Protein AF-A0A813S2M1-F1 (afdb_monomer_lite)

Structure (mmCIF, N/CA/C/O backbone):
data_AF-A0A813S2M1-F1
#
_entry.id   AF-A0A813S2M1-F1
#
loop_
_atom_site.group_PDB
_atom_site.id
_atom_site.type_symbol
_atom_site.label_atom_id
_atom_site.label_alt_id
_atom_site.label_comp_id
_atom_site.label_asym_id
_atom_site.label_entity_id
_atom_site.label_seq_id
_atom_site.pdbx_PDB_ins_code
_atom_site.Cartn_x
_atom_site.Cartn_y
_atom_site.Cartn_z
_atom_site.occupancy
_atom_site.B_iso_or_equiv
_atom_site.auth_seq_id
_atom_site.auth_comp_id
_atom_site.auth_asym_id
_atom_site.auth_atom_id
_atom_site.pdbx_PDB_model_num
ATOM 1 N N . TYR A 1 1 ? 6.543 21.275 7.898 1.00 34.12 1 TYR A N 1
ATOM 2 C CA . TYR A 1 1 ? 5.176 21.428 7.365 1.00 34.12 1 TYR A CA 1
ATOM 3 C C . TYR A 1 1 ? 4.270 20.412 8.044 1.00 34.12 1 TYR A C 1
ATOM 5 O O . TYR A 1 1 ? 4.353 19.238 7.708 1.00 34.12 1 TYR A O 1
ATOM 13 N N . ASN A 1 2 ? 3.480 20.845 9.034 1.00 32.41 2 ASN A N 1
ATOM 14 C CA . ASN A 1 2 ? 2.453 20.013 9.670 1.00 32.41 2 ASN A CA 1
ATOM 15 C C . ASN A 1 2 ? 1.404 19.645 8.614 1.00 32.41 2 ASN A C 1
ATOM 17 O O . ASN A 1 2 ? 0.704 20.516 8.100 1.00 32.41 2 ASN A O 1
ATOM 21 N N . LEU A 1 3 ? 1.357 18.367 8.240 1.00 48.44 3 LEU A N 1
ATOM 22 C CA . LEU A 1 3 ? 0.437 17.831 7.231 1.00 48.44 3 LEU A CA 1
ATOM 23 C C . LEU A 1 3 ? -0.991 17.649 7.779 1.00 48.44 3 LEU A C 1
ATOM 25 O O . LEU A 1 3 ? -1.898 17.374 6.997 1.00 48.44 3 LEU A O 1
ATOM 29 N N . ASP A 1 4 ? -1.185 17.848 9.084 1.00 53.66 4 ASP A N 1
ATOM 30 C CA . ASP A 1 4 ? -2.395 17.459 9.816 1.00 53.66 4 ASP A CA 1
ATOM 31 C C . ASP A 1 4 ? -3.589 18.414 9.638 1.00 53.66 4 ASP A C 1
ATOM 33 O O . ASP A 1 4 ? -4.715 18.034 9.930 1.00 53.66 4 ASP A O 1
ATOM 37 N N . ASN A 1 5 ? -3.377 19.619 9.093 1.00 55.78 5 ASN A N 1
ATOM 38 C CA . ASN A 1 5 ? -4.429 20.638 8.929 1.00 55.78 5 ASN A CA 1
ATOM 39 C C . ASN A 1 5 ? -4.877 20.850 7.472 1.00 55.78 5 ASN A C 1
ATOM 41 O O . ASN A 1 5 ? -5.408 21.907 7.129 1.00 55.78 5 ASN A O 1
ATOM 45 N N . ARG A 1 6 ? -4.669 19.873 6.581 1.00 57.53 6 ARG A N 1
ATOM 46 C CA . ARG A 1 6 ? -5.281 19.937 5.243 1.00 57.53 6 ARG A CA 1
ATOM 47 C C . ARG A 1 6 ? -6.775 19.608 5.355 1.00 57.53 6 ARG A C 1
ATOM 49 O O . ARG A 1 6 ? -7.101 18.598 5.978 1.00 57.53 6 ARG A O 1
ATOM 56 N N . PRO A 1 7 ? -7.676 20.396 4.739 1.00 62.06 7 PRO A N 1
ATOM 57 C CA . PRO A 1 7 ? -9.098 20.077 4.734 1.00 62.06 7 PRO A CA 1
ATOM 58 C C . PRO A 1 7 ? -9.296 18.682 4.140 1.00 62.06 7 PRO A C 1
ATOM 60 O O . PRO A 1 7 ? -8.831 18.379 3.039 1.00 62.06 7 PRO A O 1
ATOM 63 N N . SER A 1 8 ? -9.933 17.807 4.910 1.00 69.25 8 SER A N 1
ATOM 64 C CA . SER A 1 8 ? -10.194 16.432 4.511 1.00 69.25 8 SER A CA 1
ATOM 65 C C . SER A 1 8 ? -11.535 15.974 5.070 1.00 69.25 8 SER A C 1
ATOM 67 O O . SER A 1 8 ? -11.984 16.462 6.102 1.00 69.25 8 SER A O 1
ATOM 69 N N . ASN A 1 9 ? -12.136 14.974 4.429 1.00 71.94 9 ASN A N 1
ATOM 70 C CA . ASN A 1 9 ? -13.343 14.308 4.926 1.00 71.94 9 ASN A CA 1
ATOM 71 C C . ASN A 1 9 ? -13.020 13.244 5.996 1.00 71.94 9 ASN A C 1
ATOM 73 O O . ASN A 1 9 ? -13.792 12.308 6.191 1.00 71.94 9 ASN A O 1
ATOM 77 N N . LYS A 1 10 ? -11.846 13.329 6.637 1.00 74.38 10 LYS A N 1
ATOM 78 C CA . LYS A 1 10 ? -11.384 12.391 7.664 1.00 74.38 10 LYS A CA 1
ATOM 79 C C . LYS A 1 10 ? -11.354 13.098 9.011 1.00 74.38 10 LYS A C 1
ATOM 81 O O . LYS A 1 10 ? -10.834 14.203 9.128 1.00 74.38 10 LYS A O 1
ATOM 86 N N . LEU A 1 11 ? -11.885 12.427 10.026 1.00 75.81 11 L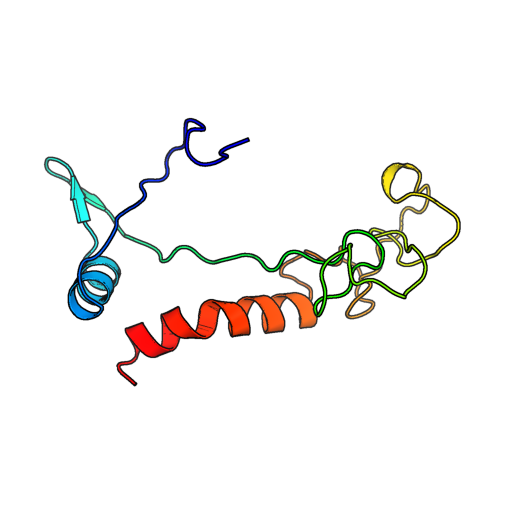EU A N 1
ATOM 87 C CA . LEU A 1 11 ? -11.837 12.876 11.411 1.00 75.81 11 LEU A CA 1
ATOM 88 C C . LEU A 1 11 ? -10.797 12.050 12.161 1.00 75.81 11 LEU A C 1
ATOM 90 O O . LEU A 1 11 ? -10.757 10.828 12.027 1.00 75.81 11 LEU A O 1
ATOM 94 N N . MET A 1 12 ? -9.969 12.719 12.957 1.00 77.50 12 MET A N 1
ATOM 95 C CA . MET A 1 12 ? -9.062 12.057 13.886 1.00 77.50 12 MET A CA 1
ATOM 96 C C . MET A 1 12 ? -9.736 11.981 15.255 1.00 77.50 12 MET A C 1
ATOM 98 O O . MET A 1 12 ? -10.107 13.006 15.824 1.00 77.50 12 MET A O 1
ATOM 102 N N . ALA A 1 13 ? -9.901 10.768 15.779 1.00 78.06 13 ALA A N 1
ATOM 103 C CA . ALA A 1 13 ? -10.460 10.528 17.102 1.00 78.06 13 ALA A CA 1
ATOM 104 C C . ALA A 1 13 ? -9.386 9.925 18.013 1.00 78.06 13 ALA A C 1
ATOM 106 O O . ALA A 1 13 ? -8.905 8.819 17.770 1.00 78.06 13 ALA A O 1
ATOM 107 N N . ASN A 1 14 ? -9.034 10.642 19.079 1.00 79.75 14 ASN A N 1
ATOM 108 C CA . ASN A 1 14 ? -8.107 10.148 20.092 1.00 79.75 14 ASN A CA 1
ATOM 109 C C . ASN A 1 14 ? -8.885 9.406 21.184 1.00 79.75 14 ASN A C 1
ATOM 111 O O . ASN A 1 14 ? -9.816 9.951 21.778 1.00 79.75 14 ASN A O 1
ATOM 115 N N . CYS A 1 15 ? -8.500 8.161 21.456 1.00 81.94 15 CYS A N 1
ATOM 116 C CA . CYS A 1 15 ? -9.119 7.327 22.484 1.00 81.94 15 CY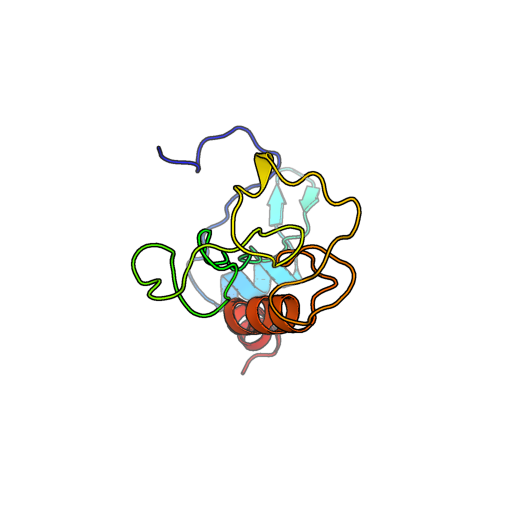S A CA 1
ATOM 117 C C . CYS A 1 15 ? -8.259 7.322 23.752 1.00 81.94 15 CYS A C 1
ATOM 119 O O . CYS A 1 15 ? -7.042 7.210 23.672 1.00 81.94 15 CYS A O 1
ATOM 121 N N . LYS A 1 16 ? -8.892 7.407 24.930 1.00 85.75 16 LYS A N 1
ATOM 122 C CA . LYS A 1 16 ? -8.197 7.400 26.234 1.00 85.75 16 LYS A CA 1
ATOM 123 C C . LYS A 1 16 ? -7.799 5.997 26.716 1.00 85.75 16 LYS A C 1
ATOM 125 O O . LYS A 1 16 ? -7.044 5.876 27.670 1.00 85.75 16 LYS A O 1
ATOM 130 N N . SER A 1 17 ? -8.334 4.946 26.094 1.00 87.44 17 SER A N 1
ATOM 131 C CA . SER A 1 17 ? -8.043 3.549 26.425 1.00 87.44 17 SER A CA 1
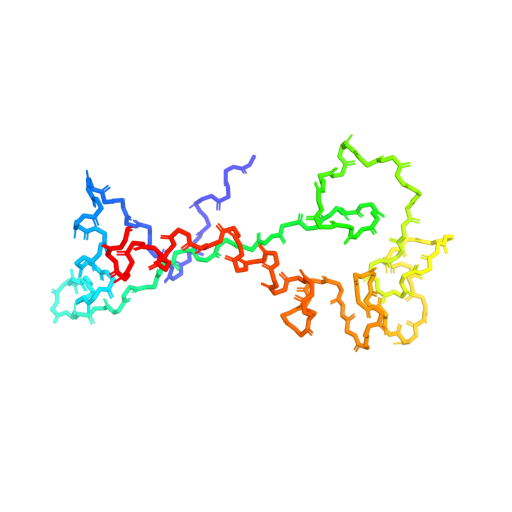ATOM 132 C C . SER A 1 17 ? -8.242 2.636 25.217 1.00 87.44 17 SER A C 1
ATOM 134 O O . SER A 1 17 ? -9.019 2.962 24.311 1.00 87.44 17 SER A O 1
ATOM 136 N N . ILE A 1 18 ? -7.590 1.468 25.238 1.00 84.12 18 ILE A N 1
ATOM 137 C CA . ILE A 1 18 ? -7.748 0.414 24.224 1.00 84.12 18 ILE A CA 1
ATOM 138 C C . ILE A 1 18 ? -9.216 -0.023 24.138 1.00 84.12 18 ILE A C 1
ATOM 140 O O . ILE A 1 18 ? -9.779 -0.069 23.049 1.00 84.12 18 ILE A O 1
ATOM 144 N N . SER A 1 19 ? -9.894 -0.222 25.273 1.00 85.50 19 SER A N 1
ATOM 145 C CA . SER A 1 19 ? -11.318 -0.588 25.298 1.00 85.50 19 SER A CA 1
ATOM 146 C C . SER A 1 19 ? -12.206 0.455 24.608 1.00 85.50 19 SER A C 1
ATOM 148 O O . SER A 1 19 ? -13.142 0.099 23.893 1.00 85.50 19 SER A O 1
ATOM 150 N N . SER A 1 20 ? -11.905 1.751 24.775 1.00 87.50 20 SER A N 1
ATOM 151 C CA . SER A 1 20 ? -12.629 2.823 24.075 1.00 87.50 20 SER A CA 1
ATOM 152 C C . SER A 1 20 ? -12.388 2.778 22.567 1.00 87.50 20 SER A C 1
ATOM 154 O O . SER A 1 20 ? -13.331 2.953 21.797 1.00 87.50 20 SER A O 1
ATOM 156 N N . PHE A 1 21 ? -11.147 2.512 22.156 1.00 86.06 21 PHE A N 1
ATOM 157 C CA . PHE A 1 21 ? -10.774 2.362 20.752 1.00 86.06 21 PHE A CA 1
ATOM 158 C C . PHE A 1 21 ? -11.482 1.163 20.103 1.00 86.06 21 PHE A C 1
ATOM 160 O O . PHE A 1 21 ? -12.143 1.335 19.080 1.00 86.06 21 PHE A O 1
ATOM 167 N N . ILE A 1 22 ? -11.468 -0.011 20.746 1.00 85.19 22 ILE A N 1
ATOM 168 C CA . ILE A 1 22 ? -12.198 -1.211 20.295 1.00 85.19 22 ILE A CA 1
ATOM 169 C C . ILE A 1 22 ? -13.692 -0.917 20.151 1.00 85.19 22 ILE A C 1
ATOM 171 O O . ILE A 1 22 ? -14.305 -1.269 19.144 1.00 85.19 22 ILE A O 1
ATOM 175 N N . ARG A 1 23 ? -14.294 -0.256 21.148 1.00 87.38 23 ARG A N 1
ATOM 176 C CA . ARG A 1 23 ? -15.722 0.087 21.130 1.00 87.38 23 ARG A CA 1
ATOM 177 C C . ARG A 1 23 ? -16.068 0.971 19.934 1.00 87.38 23 ARG A C 1
ATOM 179 O O . ARG A 1 23 ? -17.074 0.735 19.275 1.00 87.38 23 ARG A O 1
ATOM 186 N N . ILE A 1 24 ? -15.230 1.960 19.640 1.00 89.06 24 ILE A N 1
ATOM 187 C CA . ILE A 1 24 ? -15.425 2.859 18.501 1.00 89.06 24 ILE A CA 1
ATOM 188 C C . ILE A 1 24 ? -15.243 2.126 17.165 1.00 89.06 24 ILE A C 1
ATOM 190 O O . ILE A 1 24 ? -16.003 2.387 16.238 1.00 89.06 24 ILE A O 1
ATOM 194 N N . LEU A 1 25 ? -14.308 1.181 17.053 1.00 87.19 25 LEU A N 1
ATOM 195 C CA . LEU A 1 25 ? -14.179 0.361 15.842 1.00 87.19 25 LEU A CA 1
ATOM 196 C C . LEU A 1 25 ? -15.381 -0.572 15.633 1.00 87.19 25 LEU A C 1
ATOM 198 O O . LEU A 1 25 ? -15.856 -0.711 14.510 1.00 87.19 25 LEU A O 1
ATOM 202 N N . LYS A 1 26 ? -15.904 -1.183 16.706 1.00 86.75 26 LYS A N 1
ATOM 203 C CA . LYS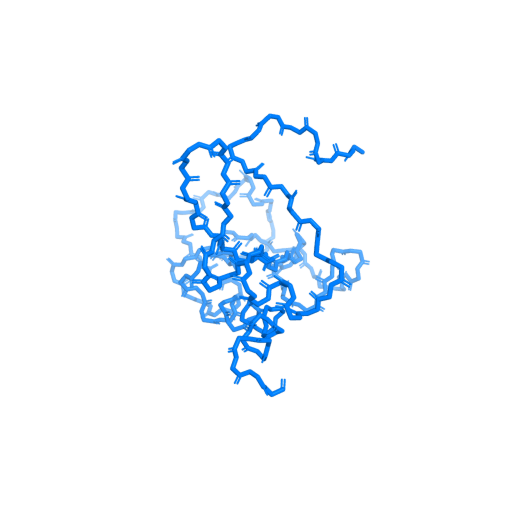 A 1 26 ? -17.041 -2.120 16.632 1.00 86.75 26 LYS A CA 1
ATOM 204 C C . LYS A 1 26 ? -18.376 -1.424 16.380 1.00 86.75 26 LYS A C 1
ATOM 206 O O . LYS A 1 26 ? -19.186 -1.918 15.603 1.00 86.75 26 LYS A O 1
ATOM 211 N N . TYR A 1 27 ? -18.616 -0.296 17.042 1.00 89.69 27 TYR A N 1
ATOM 212 C CA . TYR A 1 27 ? -19.921 0.369 17.032 1.00 89.69 27 TYR A CA 1
ATOM 213 C C . TYR A 1 27 ? -19.915 1.710 16.296 1.00 89.69 27 TYR A C 1
ATOM 215 O O . TYR A 1 27 ? -20.966 2.316 16.127 1.00 89.69 27 TYR A O 1
ATOM 223 N N . GLY A 1 28 ? -18.769 2.205 15.845 1.00 89.81 28 GLY A N 1
ATOM 224 C CA . GLY A 1 28 ? -18.673 3.528 15.241 1.00 89.81 28 GLY A CA 1
ATOM 225 C C . GLY A 1 28 ? -18.802 4.677 16.249 1.00 89.81 28 GLY A C 1
ATOM 226 O O . GLY A 1 28 ? -18.800 4.490 17.469 1.00 89.81 28 GLY A O 1
ATOM 227 N N . ILE A 1 29 ? -18.916 5.896 15.721 1.00 90.81 29 ILE A N 1
ATOM 228 C CA . ILE A 1 29 ? -19.142 7.129 16.491 1.00 90.81 29 ILE A CA 1
ATOM 229 C C . ILE A 1 29 ? -20.448 7.794 16.076 1.00 90.81 29 ILE A C 1
ATOM 231 O O . ILE A 1 29 ? -20.843 7.744 14.913 1.00 90.81 29 ILE A O 1
ATOM 235 N N . LYS A 1 30 ? -21.115 8.455 17.021 1.00 92.19 30 LYS A N 1
ATOM 236 C CA . LYS A 1 30 ? -22.303 9.264 16.739 1.00 92.19 30 LYS A CA 1
ATOM 237 C C . LYS A 1 30 ? -21.894 10.721 16.545 1.00 92.19 30 LYS A C 1
ATOM 239 O O . LYS A 1 30 ? -21.258 11.298 17.424 1.00 92.19 30 LYS A O 1
ATOM 244 N N . ILE A 1 31 ? -22.274 11.306 15.414 1.00 89.94 31 ILE A N 1
ATOM 245 C CA . ILE A 1 31 ? -22.075 12.727 15.109 1.00 89.94 31 ILE A CA 1
ATOM 246 C C . ILE A 1 31 ? -23.443 13.301 14.745 1.00 89.94 31 ILE A C 1
ATOM 248 O O . ILE A 1 31 ? -24.083 12.872 13.783 1.00 89.94 31 ILE A O 1
ATOM 252 N N . GLY A 1 32 ? -23.936 14.234 15.563 1.00 90.81 32 GLY A N 1
ATOM 253 C CA . GLY A 1 32 ? -25.330 14.672 15.496 1.00 90.81 32 GLY A CA 1
ATOM 254 C C . GLY A 1 32 ? -26.289 13.491 15.685 1.00 90.81 32 GLY A C 1
ATOM 255 O O . GLY A 1 32 ? -26.188 12.744 16.658 1.00 90.81 32 GLY A O 1
ATOM 256 N N . ASN A 1 33 ? -27.192 13.289 14.723 1.00 93.19 33 ASN A N 1
ATOM 257 C CA . ASN A 1 33 ? -28.191 12.213 14.754 1.00 93.19 33 ASN A CA 1
ATOM 258 C C . ASN A 1 33 ? -27.807 10.981 13.919 1.00 93.19 33 ASN A C 1
ATOM 260 O O . ASN A 1 33 ? -28.633 10.088 13.748 1.00 93.19 33 ASN A O 1
ATOM 264 N N . LYS A 1 34 ? -26.575 10.914 13.401 1.00 92.94 34 LYS A N 1
ATOM 265 C CA . LYS A 1 34 ? -26.109 9.809 12.554 1.00 92.94 34 LYS A CA 1
ATOM 266 C C . LYS A 1 34 ? -24.974 9.038 13.220 1.00 92.94 34 LYS A C 1
ATOM 268 O O . LYS A 1 34 ? -24.136 9.609 13.918 1.00 92.94 34 LYS A O 1
ATOM 273 N N . GLN A 1 35 ? -24.963 7.730 12.994 1.00 91.62 35 GLN A N 1
ATOM 274 C CA . GLN A 1 35 ? -23.888 6.829 13.395 1.00 91.62 35 GLN A CA 1
ATOM 275 C C . GLN A 1 35 ? -22.954 6.613 12.204 1.00 91.62 35 GLN A C 1
ATOM 277 O O . GLN A 1 35 ? -23.407 6.400 11.081 1.00 91.62 35 GLN A O 1
ATOM 282 N N . HIS A 1 36 ? -21.654 6.704 12.449 1.00 90.19 36 HIS A N 1
ATOM 283 C CA . HIS A 1 36 ? -20.614 6.640 11.434 1.00 90.19 36 HIS A CA 1
ATOM 284 C C . HIS A 1 36 ? -19.659 5.499 11.753 1.00 90.19 36 HIS A C 1
ATOM 286 O O . HIS A 1 36 ? -19.136 5.421 12.865 1.00 90.19 36 HIS A O 1
ATOM 292 N N . LEU A 1 37 ? -19.416 4.636 10.766 1.00 88.94 37 LEU A N 1
ATOM 293 C CA . LEU A 1 37 ? -18.404 3.593 10.864 1.00 88.94 37 LEU A CA 1
ATOM 294 C C . LEU A 1 37 ? -17.029 4.232 11.071 1.00 88.94 37 LEU A C 1
ATOM 296 O O . LEU A 1 37 ? -16.681 5.202 10.395 1.00 88.94 37 LEU A O 1
ATOM 300 N N . VAL A 1 38 ? -16.242 3.660 11.977 1.00 87.69 38 VAL A N 1
ATOM 301 C CA . VAL A 1 38 ? -14.844 4.043 12.152 1.00 87.69 38 VAL A CA 1
ATOM 302 C C . VAL A 1 38 ? -13.960 2.921 11.650 1.00 87.69 38 VAL A C 1
ATOM 304 O O . VAL A 1 38 ? -14.130 1.764 12.017 1.00 87.69 38 VAL A O 1
ATOM 307 N N . VAL A 1 39 ? -13.000 3.293 10.814 1.00 84.56 39 VAL A N 1
ATOM 308 C CA . VAL A 1 39 ? -11.925 2.412 10.373 1.00 84.56 39 VAL A CA 1
ATOM 309 C C . VAL A 1 39 ? -10.632 2.844 11.058 1.00 84.56 39 VAL A C 1
ATOM 311 O O . VAL A 1 39 ? -10.411 4.049 11.229 1.00 84.56 39 VAL A O 1
ATOM 314 N N . PRO A 1 40 ? -9.774 1.897 11.471 1.00 82.94 40 PRO A N 1
ATOM 315 C CA . PRO A 1 40 ? -8.482 2.254 12.024 1.00 82.94 40 PRO A CA 1
ATOM 316 C C . PRO A 1 40 ? -7.648 2.976 10.964 1.00 82.94 40 PRO A C 1
ATOM 318 O O . PRO A 1 40 ? -7.782 2.746 9.758 1.00 82.94 40 PRO A O 1
ATOM 321 N N . ASN A 1 41 ? -6.763 3.857 11.420 1.00 82.19 41 ASN A N 1
ATOM 322 C CA . ASN A 1 41 ? -5.830 4.522 10.527 1.00 82.19 41 ASN A CA 1
ATOM 323 C C . ASN A 1 41 ? -4.760 3.524 10.065 1.00 82.19 41 ASN A C 1
ATOM 325 O O . ASN A 1 41 ? -3.781 3.301 10.771 1.00 82.19 41 ASN A O 1
ATOM 329 N N . ILE A 1 42 ? -4.958 2.928 8.889 1.00 83.00 42 ILE A N 1
ATOM 330 C CA . ILE A 1 42 ? -3.985 2.017 8.284 1.00 83.00 42 ILE A CA 1
ATOM 331 C C . ILE A 1 42 ? -2.772 2.820 7.818 1.00 83.00 42 ILE A C 1
ATOM 333 O O . ILE A 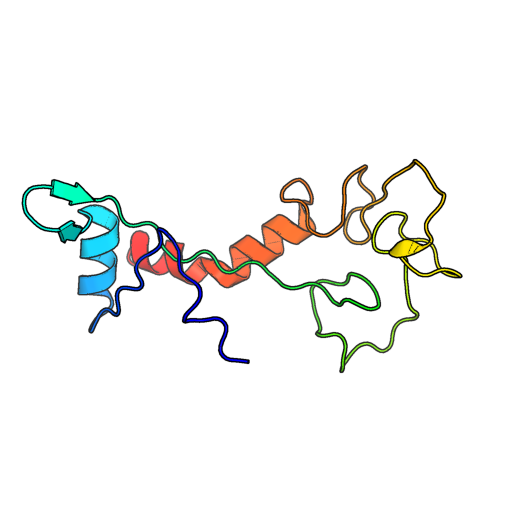1 42 ? -2.835 3.597 6.859 1.00 83.00 42 ILE A O 1
ATOM 337 N N . VAL A 1 43 ? -1.646 2.608 8.489 1.00 84.38 43 VAL A N 1
ATOM 338 C CA . VAL A 1 43 ? -0.374 3.229 8.137 1.00 84.38 43 VAL A CA 1
ATOM 339 C C . VAL A 1 43 ? 0.170 2.543 6.888 1.00 84.38 43 VAL A C 1
ATOM 341 O O . VAL A 1 43 ? 0.362 1.331 6.858 1.00 84.38 43 VAL A O 1
ATOM 344 N N . ASN A 1 44 ? 0.444 3.313 5.837 1.00 83.56 44 ASN A N 1
ATOM 345 C CA . ASN A 1 44 ? 1.156 2.794 4.673 1.00 83.56 44 ASN A CA 1
ATOM 346 C C . ASN A 1 44 ? 2.660 2.776 4.953 1.00 83.56 44 ASN A C 1
ATOM 348 O O . ASN A 1 44 ? 3.222 3.759 5.446 1.00 83.56 44 ASN A O 1
ATOM 352 N N . TYR A 1 45 ? 3.337 1.686 4.588 1.00 84.69 45 TYR A N 1
ATOM 353 C CA . TYR A 1 45 ? 4.791 1.647 4.683 1.00 84.69 45 TYR A CA 1
ATOM 354 C C . TYR A 1 45 ? 5.395 2.585 3.631 1.00 84.69 45 TYR A C 1
ATOM 356 O O . TYR A 1 45 ? 5.062 2.506 2.444 1.00 84.69 45 TYR A O 1
ATOM 364 N N . ARG A 1 46 ? 6.301 3.473 4.050 1.00 85.69 46 ARG A N 1
ATOM 365 C CA . ARG A 1 46 ? 7.036 4.346 3.131 1.00 85.69 46 ARG A CA 1
ATOM 366 C C . ARG A 1 46 ? 8.327 3.667 2.705 1.00 85.69 46 ARG A C 1
ATOM 368 O O . ARG A 1 46 ? 9.239 3.496 3.508 1.00 85.69 46 ARG A O 1
ATOM 375 N N . LEU A 1 47 ? 8.403 3.315 1.430 1.00 91.06 47 LEU A N 1
ATOM 376 C CA . LEU A 1 47 ? 9.601 2.732 0.842 1.00 91.06 47 LEU A CA 1
ATOM 377 C C . LEU A 1 47 ? 10.764 3.725 0.752 1.00 91.06 47 LEU A C 1
ATOM 379 O O . LEU A 1 47 ? 10.579 4.945 0.728 1.00 91.06 47 LEU A O 1
ATOM 383 N N . CYS A 1 48 ? 11.981 3.187 0.699 1.00 94.25 48 CYS A N 1
ATOM 384 C CA . CYS A 1 48 ? 13.179 3.977 0.469 1.00 94.25 48 CYS A CA 1
ATOM 385 C C . CYS A 1 48 ? 13.095 4.653 -0.906 1.00 94.25 48 CYS A C 1
ATOM 387 O O . CYS A 1 48 ? 13.115 3.987 -1.936 1.00 94.25 48 CYS A O 1
ATOM 389 N N . GLU A 1 49 ? 13.054 5.983 -0.938 1.00 91.38 49 GLU A N 1
ATOM 390 C CA . GLU A 1 49 ? 12.940 6.751 -2.188 1.00 91.38 49 GLU A CA 1
ATOM 391 C C . GLU A 1 49 ? 14.186 6.636 -3.086 1.00 91.38 49 GLU A C 1
ATOM 393 O O . GLU A 1 49 ? 14.143 7.038 -4.245 1.00 91.38 49 GLU A O 1
ATOM 398 N N . ASN A 1 50 ? 15.294 6.098 -2.561 1.00 94.12 50 ASN A N 1
ATOM 399 C CA . ASN A 1 50 ? 16.514 5.868 -3.330 1.00 94.12 50 ASN A CA 1
ATOM 400 C C . ASN A 1 50 ? 16.526 4.501 -4.029 1.00 94.12 50 ASN A C 1
ATOM 402 O O . ASN A 1 50 ? 16.777 4.429 -5.227 1.00 94.12 50 ASN A O 1
ATOM 406 N N . CYS A 1 51 ? 16.249 3.417 -3.298 1.00 94.25 51 CYS A N 1
ATOM 407 C CA . CYS A 1 51 ? 16.389 2.051 -3.822 1.00 94.25 51 CYS A CA 1
ATOM 408 C C . CYS A 1 51 ? 15.082 1.239 -3.867 1.00 94.25 51 CYS A C 1
ATOM 410 O O . CYS A 1 51 ? 15.099 0.087 -4.293 1.00 94.25 51 CYS A O 1
ATOM 412 N N . GLY A 1 52 ? 13.962 1.798 -3.397 1.00 92.88 52 GLY A N 1
ATOM 413 C CA . GLY A 1 52 ? 12.643 1.153 -3.330 1.00 92.88 52 GLY A CA 1
ATOM 414 C C . GLY A 1 52 ? 12.476 0.083 -2.246 1.00 92.88 52 GLY A C 1
ATOM 415 O O . GLY A 1 52 ? 11.427 -0.556 -2.190 1.00 92.88 52 GLY A O 1
ATOM 416 N N . GLY A 1 53 ? 13.486 -0.119 -1.393 1.00 93.69 53 GLY A N 1
ATOM 417 C CA . GLY A 1 53 ? 13.466 -1.134 -0.339 1.00 93.69 53 GLY A CA 1
ATOM 418 C C . GLY A 1 53 ? 12.485 -0.842 0.805 1.00 93.69 53 GLY A C 1
ATOM 419 O O . GLY A 1 53 ? 12.159 0.312 1.085 1.00 93.69 53 GLY A O 1
ATOM 420 N N . LEU A 1 54 ? 12.065 -1.908 1.495 1.00 91.94 54 LEU A N 1
ATOM 421 C CA . LEU A 1 54 ? 11.025 -1.894 2.539 1.00 91.94 54 LEU A CA 1
ATOM 422 C C . LEU A 1 54 ? 11.545 -1.997 3.985 1.00 91.94 54 LEU A C 1
ATOM 424 O O . LEU A 1 54 ? 10.773 -2.268 4.899 1.00 91.94 54 LEU A O 1
ATOM 428 N N . ASN A 1 55 ? 12.852 -1.832 4.200 1.00 89.44 55 ASN A N 1
ATOM 429 C CA . ASN A 1 55 ? 13.476 -2.076 5.510 1.00 89.44 55 ASN A CA 1
ATOM 430 C C . ASN A 1 55 ? 14.208 -0.859 6.087 1.00 89.44 55 ASN A C 1
ATOM 432 O O . ASN A 1 55 ? 14.652 -0.899 7.227 1.00 89.44 55 ASN A O 1
ATOM 436 N N . HIS A 1 56 ? 14.366 0.214 5.315 1.00 92.19 56 HIS A N 1
ATOM 437 C CA . HIS A 1 56 ? 15.111 1.396 5.738 1.00 92.19 56 HIS A CA 1
ATOM 438 C C . HIS A 1 56 ? 14.551 2.661 5.091 1.00 92.19 56 HIS A C 1
ATOM 440 O O . HIS A 1 56 ? 13.898 2.620 4.047 1.00 92.19 56 HIS A O 1
ATOM 446 N N . ARG A 1 57 ? 14.852 3.806 5.707 1.00 89.62 57 ARG A N 1
ATOM 447 C CA . ARG A 1 57 ? 14.577 5.134 5.146 1.00 89.62 57 ARG A CA 1
ATOM 448 C C . ARG A 1 57 ? 15.721 5.576 4.237 1.00 89.62 57 ARG A C 1
ATOM 450 O O . ARG A 1 57 ? 16.845 5.116 4.399 1.00 89.62 57 ARG A O 1
ATOM 457 N N . LYS A 1 58 ? 15.448 6.529 3.340 1.00 90.38 58 LYS A N 1
ATOM 458 C CA . LYS A 1 58 ? 16.420 7.086 2.379 1.00 90.38 58 LYS A CA 1
ATOM 459 C C . LYS A 1 58 ? 17.773 7.445 3.010 1.00 90.38 58 LYS A C 1
ATOM 461 O O . LYS A 1 58 ? 18.797 7.097 2.443 1.00 90.38 58 LYS A O 1
ATOM 466 N N . ASN A 1 59 ? 17.770 8.073 4.186 1.00 92.44 59 ASN A N 1
ATOM 467 C CA . ASN A 1 59 ? 18.990 8.530 4.864 1.00 92.44 59 ASN A CA 1
ATOM 468 C C . ASN A 1 59 ? 19.910 7.385 5.315 1.00 92.44 59 ASN A C 1
ATOM 470 O O . ASN A 1 59 ? 21.102 7.599 5.475 1.00 92.44 59 ASN A O 1
ATOM 474 N N . ASN A 1 60 ? 19.369 6.176 5.478 1.00 94.00 60 ASN A N 1
ATOM 475 C CA . ASN A 1 60 ? 20.120 4.987 5.886 1.00 94.00 60 ASN A CA 1
ATOM 476 C C . ASN A 1 60 ? 20.367 4.050 4.689 1.00 94.00 60 ASN A C 1
ATOM 478 O O . ASN A 1 60 ? 20.653 2.866 4.862 1.00 94.00 60 ASN A O 1
ATOM 482 N N . CYS A 1 61 ? 20.161 4.535 3.461 1.00 95.75 61 CYS A N 1
ATOM 483 C CA . CYS A 1 61 ? 20.323 3.734 2.258 1.00 95.75 61 CYS A CA 1
ATOM 484 C C . CYS A 1 61 ? 21.791 3.688 1.840 1.00 95.75 61 CYS A C 1
ATOM 486 O O . CYS A 1 61 ? 22.347 4.697 1.426 1.00 95.75 61 CYS A O 1
ATOM 488 N N . VAL A 1 62 ? 22.369 2.490 1.847 1.00 95.44 62 VAL A N 1
ATOM 489 C CA . VAL A 1 62 ? 23.721 2.225 1.317 1.00 95.44 62 VAL A CA 1
ATOM 490 C C . VAL A 1 62 ? 23.713 1.718 -0.129 1.00 95.44 62 VAL A C 1
ATOM 492 O O . VAL A 1 62 ? 24.757 1.543 -0.740 1.00 95.44 62 VAL A O 1
ATOM 495 N N . LYS A 1 63 ? 22.526 1.434 -0.678 1.00 93.62 63 LYS A N 1
ATOM 496 C CA . LYS A 1 63 ? 22.362 0.914 -2.040 1.00 93.62 63 LYS A CA 1
ATOM 497 C C . LYS A 1 63 ? 22.377 2.041 -3.066 1.00 93.62 63 LYS A C 1
ATOM 499 O O . LYS A 1 63 ? 21.906 3.142 -2.778 1.00 93.62 63 LYS A O 1
ATOM 504 N N . GLU A 1 64 ? 22.804 1.717 -4.282 1.00 93.31 64 GLU A N 1
ATOM 505 C CA . GLU A 1 64 ? 22.685 2.608 -5.433 1.00 93.31 64 GLU A CA 1
ATOM 506 C C . GLU A 1 64 ? 21.228 2.978 -5.733 1.00 93.31 64 GLU A C 1
ATOM 508 O O . GLU A 1 64 ? 20.279 2.244 -5.418 1.00 93.31 64 GLU A O 1
ATOM 513 N N . LYS A 1 65 ? 21.059 4.142 -6.362 1.00 94.12 65 LYS A N 1
ATOM 514 C CA . LYS A 1 65 ? 19.752 4.637 -6.777 1.00 94.12 65 LYS A CA 1
ATOM 515 C C . LYS A 1 65 ? 19.164 3.743 -7.866 1.00 94.12 65 LYS A C 1
ATOM 517 O O . LYS A 1 65 ? 19.824 3.427 -8.854 1.00 94.12 65 LYS A O 1
ATOM 522 N N . ARG A 1 66 ? 17.892 3.378 -7.710 1.00 95.31 66 ARG A N 1
ATOM 523 C CA . ARG A 1 66 ? 17.149 2.572 -8.686 1.00 95.31 66 ARG A CA 1
ATOM 524 C C . ARG A 1 66 ? 15.855 3.264 -9.076 1.00 95.31 66 ARG A C 1
ATOM 526 O O . ARG A 1 66 ? 15.190 3.895 -8.256 1.00 95.31 66 ARG A O 1
ATOM 533 N N . CYS A 1 67 ? 15.470 3.109 -10.333 1.00 95.12 67 CYS A N 1
ATOM 534 C CA . CYS A 1 67 ? 14.199 3.593 -10.833 1.00 95.12 67 CYS A CA 1
ATOM 535 C C . CYS A 1 67 ? 13.042 2.824 -10.178 1.00 95.12 67 CYS A C 1
ATOM 537 O O . CYS A 1 67 ? 12.914 1.609 -10.338 1.00 95.12 67 CYS A O 1
ATOM 539 N N . LEU A 1 68 ? 12.144 3.534 -9.488 1.00 93.44 68 LEU A N 1
ATOM 540 C CA . LEU A 1 68 ? 10.999 2.944 -8.780 1.00 93.44 68 LEU A CA 1
ATOM 541 C C . LEU A 1 68 ? 9.911 2.394 -9.724 1.00 93.44 68 LEU A C 1
ATOM 543 O O . LEU A 1 68 ? 8.967 1.748 -9.261 1.00 93.44 68 LEU A O 1
ATOM 547 N N . LYS A 1 69 ? 10.034 2.661 -11.034 1.00 94.88 69 LYS A N 1
ATOM 548 C CA . LYS A 1 69 ? 9.138 2.168 -12.091 1.00 94.88 69 LYS A CA 1
ATOM 549 C C . LYS A 1 69 ? 9.655 0.885 -12.741 1.00 94.88 69 LYS A C 1
ATOM 551 O O . LYS A 1 69 ? 8.888 -0.060 -12.869 1.00 94.88 69 LYS A O 1
ATOM 556 N N . CYS A 1 70 ? 10.910 0.857 -13.188 1.00 95.12 70 CYS A N 1
ATOM 557 C CA . CYS A 1 70 ? 11.452 -0.253 -13.984 1.00 95.12 70 CYS A CA 1
ATOM 558 C C . CYS A 1 70 ? 12.515 -1.090 -13.263 1.00 95.12 70 CYS A C 1
ATOM 560 O O . CYS A 1 70 ? 12.995 -2.063 -13.836 1.00 95.12 70 CYS A O 1
ATOM 562 N N . ALA A 1 71 ? 12.876 -0.723 -12.033 1.00 94.06 71 ALA A N 1
ATOM 563 C CA . ALA A 1 71 ? 13.926 -1.335 -11.225 1.00 94.06 71 ALA A CA 1
ATOM 564 C C . ALA A 1 71 ? 15.366 -1.202 -11.765 1.00 94.06 71 ALA A C 1
ATOM 566 O O . ALA A 1 71 ? 16.290 -1.646 -11.087 1.00 94.06 71 ALA A O 1
ATOM 567 N N . GLU A 1 72 ? 15.593 -0.578 -12.921 1.00 93.62 72 GLU A N 1
ATOM 568 C CA . GLU A 1 72 ? 16.941 -0.365 -13.470 1.00 93.62 72 GLU A CA 1
ATOM 569 C C . GLU A 1 72 ? 17.643 0.841 -12.822 1.00 93.62 72 GLU A C 1
ATOM 571 O O . GLU A 1 72 ? 16.993 1.719 -12.244 1.00 93.62 72 GLU A O 1
ATOM 576 N N . SER A 1 73 ? 18.971 0.893 -12.917 1.00 93.69 73 SER A N 1
ATOM 577 C CA . SER A 1 73 ? 19.791 2.052 -12.543 1.00 93.69 73 SER A CA 1
ATOM 578 C C . SER A 1 73 ? 20.049 2.975 -13.752 1.00 93.69 73 SER A C 1
ATOM 580 O O . SER A 1 73 ? 19.524 2.762 -14.848 1.00 93.69 73 SER A O 1
ATOM 582 N N . GLY A 1 74 ? 20.801 4.060 -13.542 1.00 93.62 74 GLY A N 1
ATOM 583 C CA . GLY A 1 74 ? 21.259 4.959 -14.613 1.00 93.62 74 GLY A CA 1
ATOM 584 C C . GLY A 1 74 ? 20.304 6.092 -15.005 1.00 93.62 74 GLY A C 1
ATOM 585 O O . GLY A 1 74 ? 20.623 6.858 -15.906 1.00 93.62 74 GLY A O 1
ATOM 586 N N . HIS A 1 75 ? 19.144 6.224 -14.353 1.00 94.44 75 HIS A N 1
ATOM 587 C CA . HIS A 1 75 ? 18.219 7.340 -14.581 1.00 94.44 75 HIS A CA 1
ATOM 588 C C . HIS A 1 75 ? 17.317 7.621 -13.372 1.00 94.44 75 HIS A C 1
ATOM 590 O O . HIS A 1 75 ? 17.086 6.760 -12.516 1.00 94.44 75 HIS A O 1
ATOM 596 N N . GLU A 1 76 ? 16.760 8.831 -13.315 1.00 92.38 76 GLU A N 1
ATOM 597 C CA . GLU A 1 76 ? 15.709 9.186 -12.362 1.00 92.38 76 GLU A CA 1
ATOM 598 C C . GLU A 1 76 ? 14.377 8.510 -12.725 1.00 92.38 76 GLU A C 1
ATOM 600 O O . GLU A 1 76 ? 14.023 8.381 -13.895 1.00 92.38 76 GLU A O 1
ATOM 605 N N . THR A 1 77 ? 13.547 8.178 -11.729 1.00 92.25 77 THR A N 1
ATOM 606 C CA . THR A 1 77 ? 12.215 7.589 -11.990 1.00 92.25 77 THR A CA 1
ATOM 607 C C . THR A 1 77 ? 11.346 8.480 -12.895 1.00 92.25 77 THR A C 1
ATOM 609 O O . THR A 1 77 ? 10.602 7.963 -13.727 1.00 92.25 77 THR A O 1
ATOM 612 N N . LYS A 1 78 ? 11.466 9.812 -12.771 1.00 92.62 78 LYS A N 1
ATOM 613 C CA . LYS A 1 78 ? 10.754 10.801 -13.606 1.00 92.62 78 LYS A CA 1
ATOM 614 C C . LYS A 1 78 ? 11.208 10.810 -15.075 1.00 92.62 78 LYS A C 1
ATOM 616 O O . LYS A 1 78 ? 10.435 11.193 -15.940 1.00 92.62 78 LYS A O 1
ATOM 621 N N . GLU A 1 79 ? 12.428 10.354 -15.352 1.00 95.19 79 GLU A N 1
ATOM 622 C CA . GLU A 1 79 ? 13.032 10.283 -16.692 1.00 95.19 79 GLU A CA 1
ATOM 623 C C . GLU A 1 79 ? 12.879 8.890 -17.323 1.00 95.19 79 GLU A C 1
ATOM 625 O O . GLU A 1 79 ? 13.388 8.623 -18.412 1.00 95.19 79 GLU A O 1
ATOM 630 N N . CYS A 1 80 ? 12.176 7.972 -16.652 1.00 95.12 80 CYS A N 1
ATOM 631 C CA . CYS A 1 80 ? 12.040 6.597 -17.108 1.00 95.12 80 CYS A CA 1
ATOM 632 C C . CYS A 1 80 ? 11.203 6.495 -18.394 1.00 95.12 80 CYS A C 1
ATOM 634 O O . CYS A 1 80 ? 9.969 6.544 -18.365 1.00 95.12 80 CYS A O 1
ATOM 636 N N . LYS A 1 81 ? 11.887 6.258 -19.520 1.00 95.44 81 LYS A N 1
ATOM 637 C CA . LYS A 1 81 ? 11.279 6.058 -20.849 1.00 95.44 81 LYS A CA 1
ATOM 638 C C . LYS A 1 81 ? 10.739 4.642 -21.076 1.00 95.44 81 LYS A C 1
ATOM 640 O O . LYS A 1 81 ? 10.002 4.408 -22.031 1.00 95.44 81 LYS A O 1
ATOM 645 N N . LEU A 1 82 ? 11.081 3.687 -20.208 1.00 93.69 82 LEU A N 1
ATOM 646 C CA . LEU A 1 82 ? 10.589 2.316 -20.328 1.00 93.69 82 LEU A CA 1
ATOM 647 C C . LEU A 1 82 ? 9.074 2.268 -20.097 1.00 93.69 82 LEU A C 1
ATOM 649 O O . LEU A 1 82 ? 8.556 2.829 -19.127 1.00 93.69 82 LEU A O 1
ATOM 653 N N . LYS A 1 83 ? 8.362 1.566 -20.987 1.00 91.31 83 LYS A N 1
ATOM 654 C CA . LYS A 1 83 ? 6.919 1.310 -20.847 1.00 91.31 83 LYS A CA 1
ATOM 655 C C . LYS A 1 83 ? 6.632 0.240 -19.793 1.00 91.31 83 LYS A C 1
ATOM 657 O O . LYS A 1 83 ? 5.643 0.347 -19.076 1.00 91.31 83 LYS A O 1
ATOM 662 N N . ARG A 1 84 ? 7.519 -0.755 -19.668 1.00 92.44 84 ARG A N 1
ATOM 663 C CA . ARG A 1 84 ? 7.391 -1.837 -18.686 1.00 92.44 84 ARG A CA 1
ATOM 664 C C . ARG A 1 84 ? 7.541 -1.319 -17.256 1.00 92.44 84 ARG A C 1
ATOM 666 O O . ARG A 1 84 ? 8.392 -0.470 -16.982 1.00 92.44 84 ARG A O 1
ATOM 673 N N . ILE A 1 85 ? 6.739 -1.873 -16.354 1.00 94.50 85 ILE A N 1
ATOM 674 C CA . ILE A 1 85 ? 6.846 -1.659 -14.912 1.00 94.50 85 ILE A CA 1
ATOM 675 C C . ILE A 1 85 ? 7.381 -2.948 -14.297 1.00 94.50 85 ILE A C 1
ATOM 677 O O . ILE A 1 85 ? 6.949 -4.037 -14.670 1.00 94.50 85 ILE A O 1
ATOM 681 N N . LYS A 1 86 ? 8.331 -2.818 -13.374 1.00 96.06 86 LYS A N 1
ATOM 682 C CA . LYS A 1 86 ? 8.899 -3.937 -12.629 1.00 96.06 86 LYS A CA 1
ATOM 683 C C . LYS A 1 86 ? 9.031 -3.550 -11.166 1.00 96.06 86 LYS A C 1
ATOM 685 O O . LYS A 1 86 ? 9.692 -2.566 -10.826 1.00 96.06 86 LYS A O 1
ATOM 690 N N . CYS A 1 87 ? 8.421 -4.345 -10.301 1.00 95.50 87 CYS A N 1
ATOM 691 C CA . CYS A 1 87 ? 8.486 -4.150 -8.867 1.00 95.50 87 CYS A CA 1
ATOM 692 C C . CYS A 1 87 ? 9.900 -4.448 -8.350 1.00 95.50 87 CYS A C 1
ATOM 694 O O . CYS A 1 87 ? 10.439 -5.528 -8.571 1.00 95.50 87 CYS A O 1
ATOM 696 N N . LEU A 1 88 ? 10.487 -3.515 -7.600 1.00 95.31 88 LEU A N 1
ATOM 697 C CA . LEU A 1 88 ? 11.797 -3.695 -6.961 1.00 95.31 88 LEU A CA 1
ATOM 698 C C . LEU A 1 88 ? 11.810 -4.784 -5.877 1.00 95.31 88 LEU A C 1
ATOM 700 O O . LEU A 1 88 ? 12.871 -5.330 -5.590 1.00 95.31 88 LEU A O 1
ATOM 704 N N . ASN A 1 89 ? 10.652 -5.090 -5.282 1.00 94.44 89 ASN A N 1
ATOM 705 C CA . ASN A 1 89 ? 10.548 -5.980 -4.124 1.00 94.44 89 ASN A CA 1
ATOM 706 C C . ASN A 1 89 ? 10.153 -7.421 -4.490 1.00 94.44 89 ASN A C 1
ATOM 708 O O . ASN A 1 89 ? 10.615 -8.349 -3.836 1.00 94.44 89 ASN A O 1
ATOM 712 N N . CYS A 1 90 ? 9.330 -7.627 -5.525 1.00 94.88 90 CYS A N 1
ATOM 713 C CA . CYS A 1 90 ? 8.896 -8.966 -5.957 1.00 94.88 90 CYS A CA 1
ATOM 714 C C . CYS A 1 90 ? 9.080 -9.241 -7.459 1.00 94.88 90 CYS A C 1
ATOM 716 O O . CYS A 1 90 ? 8.682 -10.295 -7.937 1.00 94.88 90 CYS A O 1
ATOM 718 N N . SER A 1 91 ? 9.654 -8.305 -8.224 1.00 94.69 91 SER A N 1
ATOM 719 C CA . SER A 1 91 ? 9.812 -8.392 -9.688 1.00 94.69 91 SER A CA 1
ATOM 720 C C . SER A 1 91 ? 8.518 -8.504 -10.511 1.00 94.69 91 SER A C 1
ATOM 722 O O . SER A 1 91 ? 8.602 -8.653 -11.727 1.00 94.69 91 SER A O 1
ATOM 724 N N . GLY A 1 92 ? 7.338 -8.370 -9.897 1.00 95.25 92 GLY A N 1
ATOM 725 C CA . GLY A 1 92 ? 6.049 -8.377 -10.594 1.00 95.25 92 GLY A CA 1
ATOM 726 C C . GLY A 1 92 ? 5.801 -7.146 -11.475 1.00 95.25 92 GLY A C 1
ATOM 727 O O . GLY A 1 92 ? 6.486 -6.126 -11.360 1.00 95.25 92 GLY A O 1
ATOM 728 N N . LEU A 1 93 ? 4.787 -7.230 -12.342 1.00 95.25 93 LEU A N 1
ATOM 729 C CA . LEU A 1 93 ? 4.422 -6.203 -13.333 1.00 95.25 93 LEU A CA 1
ATOM 730 C C . LEU A 1 93 ? 3.593 -5.049 -12.737 1.00 95.25 93 LEU A C 1
ATOM 732 O O . LEU A 1 93 ? 2.567 -4.644 -13.274 1.00 95.25 93 LEU A O 1
ATOM 736 N N . HIS A 1 94 ? 4.037 -4.514 -11.605 1.00 93.81 94 HIS A N 1
ATOM 737 C CA . HIS A 1 94 ? 3.385 -3.425 -10.878 1.00 93.81 94 HIS A CA 1
ATOM 738 C C . HIS A 1 94 ? 4.430 -2.556 -10.166 1.00 93.81 94 HIS A C 1
ATOM 740 O O . HIS A 1 94 ? 5.603 -2.917 -10.050 1.00 93.81 94 HIS A O 1
ATOM 746 N N . LYS A 1 95 ? 4.027 -1.372 -9.696 1.00 89.81 95 LYS A N 1
ATOM 747 C CA . LYS A 1 95 ? 4.928 -0.458 -8.975 1.00 89.81 95 LYS A CA 1
ATOM 748 C C . LYS A 1 95 ? 5.236 -0.992 -7.576 1.00 89.81 95 LYS A C 1
ATOM 750 O O . LYS A 1 95 ? 4.384 -1.600 -6.945 1.00 89.81 95 LYS A O 1
ATOM 755 N N . CYS A 1 96 ? 6.417 -0.687 -7.044 1.00 87.31 96 CYS A N 1
ATOM 756 C CA . CYS A 1 96 ? 6.882 -1.205 -5.747 1.00 87.31 96 CYS A CA 1
ATOM 757 C C . CYS A 1 96 ? 6.069 -0.785 -4.504 1.00 87.31 96 CYS A C 1
ATOM 759 O O . CYS A 1 96 ? 6.271 -1.367 -3.443 1.00 87.31 96 CYS A O 1
ATOM 761 N N . TYR A 1 97 ? 5.170 0.193 -4.637 1.00 84.56 97 TYR A N 1
ATOM 762 C CA . TYR A 1 97 ? 4.237 0.668 -3.605 1.00 84.56 97 TYR A CA 1
ATOM 763 C C . TYR A 1 97 ? 2.772 0.301 -3.900 1.00 84.56 97 TYR A C 1
ATOM 765 O O . TYR A 1 97 ? 1.866 0.905 -3.334 1.00 84.56 97 TYR A O 1
ATOM 773 N N . ASN A 1 98 ? 2.524 -0.611 -4.844 1.00 88.44 98 ASN A N 1
ATOM 774 C CA . ASN A 1 98 ? 1.178 -1.101 -5.122 1.00 88.44 98 ASN A CA 1
ATOM 775 C C . ASN A 1 98 ? 0.785 -2.181 -4.098 1.00 88.44 98 ASN A C 1
ATOM 777 O O . ASN A 1 98 ? 1.640 -2.972 -3.692 1.00 88.44 98 ASN A O 1
ATOM 781 N N . ASP A 1 99 ? -0.495 -2.241 -3.731 1.00 86.56 99 ASP A N 1
ATOM 782 C CA . ASP A 1 99 ? -1.050 -3.285 -2.863 1.00 86.56 99 ASP A CA 1
ATOM 783 C C . ASP A 1 99 ? -0.952 -4.685 -3.517 1.00 86.56 99 ASP A C 1
ATOM 785 O O . ASP A 1 99 ? -0.860 -5.680 -2.805 1.00 86.56 99 ASP A O 1
ATOM 789 N N . ASP A 1 100 ? -0.816 -4.763 -4.851 1.00 91.25 100 ASP A N 1
ATOM 790 C CA . ASP A 1 100 ? -0.526 -6.011 -5.590 1.00 91.25 100 ASP A CA 1
ATOM 791 C C . ASP A 1 100 ? 0.851 -6.625 -5.258 1.00 91.25 100 ASP A C 1
ATOM 793 O O . ASP A 1 100 ? 1.137 -7.780 -5.589 1.00 91.25 100 ASP A O 1
ATOM 797 N N . CYS A 1 101 ? 1.758 -5.859 -4.643 1.00 93.94 101 CYS A N 1
ATOM 798 C CA . CYS A 1 101 ? 3.062 -6.374 -4.251 1.00 93.94 101 CYS A CA 1
ATOM 799 C C . CYS A 1 101 ? 2.948 -7.146 -2.938 1.00 93.94 101 CYS A C 1
ATOM 801 O O . CYS A 1 101 ? 2.849 -6.540 -1.875 1.00 93.94 101 CYS A O 1
ATOM 803 N N . THR A 1 102 ? 3.099 -8.471 -2.988 1.00 93.88 102 THR A N 1
ATOM 804 C CA . THR A 1 102 ? 3.080 -9.336 -1.793 1.00 93.88 102 THR A CA 1
ATOM 805 C C . THR A 1 102 ? 4.033 -8.857 -0.699 1.00 93.88 102 THR A C 1
ATOM 807 O O . THR A 1 102 ? 3.644 -8.762 0.455 1.00 93.88 102 THR A O 1
ATOM 810 N N . LYS A 1 103 ? 5.253 -8.435 -1.052 1.00 94.44 103 LYS A N 1
ATOM 811 C CA . LYS A 1 103 ? 6.230 -7.895 -0.090 1.00 94.44 103 LYS A CA 1
ATOM 812 C C . LYS A 1 103 ? 5.819 -6.559 0.521 1.00 94.44 103 LYS A C 1
ATOM 814 O O . LYS A 1 103 ? 6.084 -6.320 1.697 1.00 94.44 103 LYS A O 1
ATOM 819 N N . TYR A 1 104 ? 5.168 -5.696 -0.253 1.00 92.94 104 TYR A N 1
ATOM 820 C CA . TYR A 1 104 ? 4.614 -4.450 0.269 1.00 92.94 104 TYR A CA 1
ATOM 821 C C . TYR A 1 104 ? 3.424 -4.722 1.193 1.00 92.94 104 TYR A C 1
ATOM 823 O O . TYR A 1 104 ? 3.383 -4.186 2.300 1.00 92.94 104 TYR A O 1
ATOM 831 N N . ALA A 1 105 ? 2.510 -5.596 0.767 1.00 91.25 105 ALA A N 1
ATOM 832 C CA . ALA A 1 105 ? 1.335 -6.006 1.522 1.00 91.25 105 ALA A CA 1
ATOM 833 C C . ALA A 1 105 ? 1.720 -6.681 2.847 1.00 91.25 105 ALA A C 1
ATOM 835 O O . ALA A 1 105 ? 1.218 -6.277 3.890 1.00 91.25 105 ALA A O 1
ATOM 836 N N . GLU A 1 106 ? 2.682 -7.612 2.833 1.00 91.75 106 GLU A N 1
ATOM 837 C CA . GLU A 1 106 ? 3.271 -8.225 4.034 1.00 91.75 106 GLU A CA 1
ATOM 838 C C . GLU A 1 106 ? 3.788 -7.143 4.994 1.00 91.75 106 GLU A C 1
ATOM 840 O O . GLU A 1 106 ? 3.484 -7.154 6.186 1.00 91.75 106 GLU A O 1
ATOM 845 N N . LYS A 1 107 ? 4.547 -6.158 4.488 1.00 91.44 107 LYS A N 1
ATOM 846 C CA . LYS A 1 107 ? 5.117 -5.122 5.356 1.00 91.44 107 LYS A CA 1
ATOM 847 C C . LYS A 1 107 ? 4.062 -4.171 5.909 1.00 91.44 107 LYS A C 1
ATOM 849 O O . LYS A 1 107 ? 4.150 -3.792 7.074 1.00 91.44 107 LYS A O 1
ATOM 854 N N . LYS A 1 108 ? 3.068 -3.817 5.095 1.00 89.88 108 LYS A N 1
ATOM 855 C CA . LYS A 1 108 ? 1.896 -3.033 5.496 1.00 89.88 108 LYS A CA 1
ATOM 856 C C . LYS A 1 108 ? 1.068 -3.785 6.538 1.00 89.88 108 LYS A C 1
ATOM 858 O O . LYS A 1 108 ? 0.655 -3.171 7.510 1.00 89.88 108 LYS A O 1
ATOM 863 N N . PHE A 1 109 ? 0.883 -5.092 6.396 1.00 89.38 109 PHE A N 1
ATOM 864 C CA . PHE A 1 109 ? 0.214 -5.916 7.398 1.00 89.38 109 PHE A CA 1
ATOM 865 C C . PHE A 1 109 ? 0.968 -5.888 8.730 1.00 89.38 109 PHE A C 1
ATOM 867 O O . PHE A 1 109 ? 0.385 -5.518 9.741 1.00 89.38 109 PHE A O 1
ATOM 874 N N . LEU A 1 110 ? 2.274 -6.172 8.722 1.00 89.50 110 LEU A N 1
ATOM 875 C CA . LEU A 1 110 ? 3.088 -6.235 9.941 1.00 89.50 110 LEU A CA 1
ATOM 876 C C . LEU A 1 110 ? 3.089 -4.928 10.741 1.00 89.50 110 LEU A C 1
ATOM 878 O O . LEU A 1 110 ? 2.987 -4.956 11.959 1.00 89.50 110 LEU A O 1
ATOM 882 N N . ILE A 1 111 ? 3.178 -3.769 10.083 1.00 88.88 111 ILE A N 1
ATOM 883 C CA . ILE A 1 111 ? 3.145 -2.483 10.805 1.00 88.88 111 ILE A CA 1
ATOM 884 C C . ILE A 1 111 ? 1.752 -2.127 11.336 1.00 88.88 111 ILE A C 1
ATOM 886 O O . ILE A 1 111 ? 1.642 -1.241 12.177 1.00 88.88 111 ILE A O 1
ATOM 890 N N . ASN A 1 112 ? 0.703 -2.776 10.826 1.00 88.88 112 ASN A N 1
ATOM 891 C CA . ASN A 1 112 ? -0.678 -2.581 11.254 1.00 88.88 112 ASN A CA 1
ATOM 892 C C . ASN A 1 112 ? -1.219 -3.788 12.042 1.00 88.88 112 ASN A C 1
ATOM 894 O O . ASN A 1 112 ? -2.419 -3.816 12.316 1.00 88.88 112 ASN A O 1
ATOM 898 N N . SER A 1 113 ? -0.381 -4.770 12.414 1.00 87.06 113 SER A N 1
ATOM 899 C CA . SER A 1 113 ? -0.830 -5.986 13.115 1.00 87.06 113 SER A CA 1
ATOM 900 C C . SER A 1 113 ? -1.454 -5.662 14.467 1.00 87.06 113 SER A C 1
ATOM 902 O O . SER A 1 113 ? -2.426 -6.304 14.851 1.00 87.06 113 SER A O 1
ATOM 904 N N . TYR A 1 114 ? -1.001 -4.577 15.106 1.00 81.00 114 TYR A N 1
ATOM 905 C CA . TYR A 1 114 ? -1.583 -4.044 16.336 1.00 81.00 114 TYR A CA 1
ATOM 906 C C . TYR A 1 114 ? -3.101 -3.818 16.222 1.00 81.00 114 TYR A C 1
ATOM 908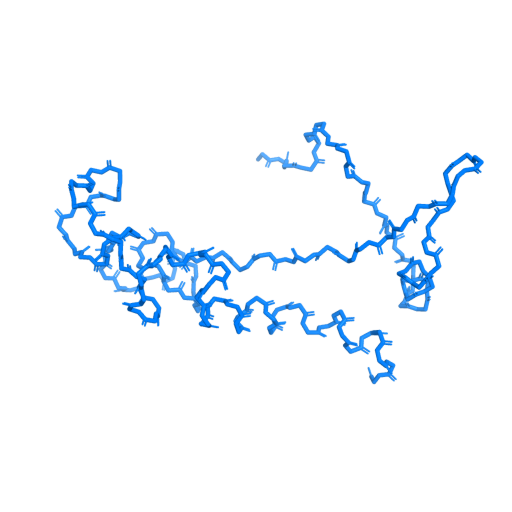 O O . TYR A 1 114 ? -3.827 -3.991 17.194 1.00 81.00 114 TYR A O 1
ATOM 916 N N . CYS A 1 115 ? -3.619 -3.452 15.040 1.00 79.88 115 CYS A N 1
ATOM 917 C CA . CYS A 1 115 ? -5.061 -3.298 14.834 1.00 79.88 115 CYS A CA 1
ATOM 918 C C . CYS A 1 115 ? -5.800 -4.634 14.956 1.00 79.88 115 CYS A C 1
ATOM 920 O O . CYS A 1 115 ? -6.938 -4.648 15.415 1.00 79.88 115 CYS A O 1
ATOM 922 N N . LEU A 1 116 ? -5.180 -5.732 14.517 1.00 73.62 116 LEU A N 1
ATOM 923 C CA . LEU A 1 116 ? -5.758 -7.069 14.604 1.00 73.62 116 LEU A CA 1
ATOM 924 C C . LEU A 1 116 ? -5.704 -7.582 16.035 1.00 73.62 116 LEU A C 1
ATOM 926 O O . LEU A 1 116 ? -6.755 -7.958 16.536 1.00 73.62 116 LEU A O 1
ATOM 930 N N . GLU A 1 117 ? -4.543 -7.499 16.689 1.00 75.94 117 GLU A N 1
ATOM 931 C CA . GLU A 1 117 ? -4.337 -7.863 18.105 1.00 75.94 117 GLU A CA 1
ATOM 932 C C . GLU A 1 117 ? -5.401 -7.195 18.997 1.00 75.94 117 GLU A C 1
ATOM 934 O O . GLU A 1 117 ? -6.172 -7.852 19.697 1.00 75.94 117 GLU A O 1
ATOM 939 N N . ILE A 1 118 ? -5.588 -5.883 18.825 1.00 74.25 118 ILE A N 1
ATOM 940 C CA . ILE A 1 118 ? -6.599 -5.111 19.556 1.00 74.25 118 ILE A CA 1
ATOM 941 C C . ILE A 1 118 ? -8.041 -5.575 19.262 1.00 74.25 118 ILE A C 1
ATOM 943 O O . ILE A 1 118 ? -8.903 -5.509 20.140 1.00 74.25 118 ILE A O 1
ATOM 947 N N . LEU A 1 119 ? -8.351 -6.002 18.035 1.00 70.25 119 LEU A N 1
ATOM 948 C CA . LEU A 1 119 ? -9.709 -6.410 17.650 1.00 70.25 119 LEU A CA 1
ATOM 949 C C . LEU A 1 119 ? -10.053 -7.842 18.078 1.00 70.25 119 LEU A C 1
ATOM 951 O O . LEU A 1 119 ? -11.219 -8.095 18.405 1.00 70.25 119 LEU A O 1
ATOM 955 N N . ILE A 1 120 ? -9.068 -8.743 18.072 1.00 72.38 120 ILE A N 1
ATOM 956 C CA . ILE A 1 120 ? -9.221 -10.151 18.468 1.00 72.38 120 ILE A CA 1
ATOM 957 C C . ILE A 1 120 ? -9.122 -10.350 19.985 1.00 72.38 120 ILE A C 1
ATOM 959 O O . ILE A 1 120 ? -9.665 -11.329 20.489 1.00 72.38 120 ILE A O 1
ATOM 963 N N . GLY A 1 121 ? -8.562 -9.380 20.718 1.00 61.34 121 GLY A N 1
ATOM 964 C CA . GLY A 1 121 ? -8.513 -9.402 22.181 1.00 61.34 121 GLY A CA 1
ATOM 965 C C . GLY A 1 121 ? -7.376 -10.247 22.756 1.00 61.34 121 GLY A C 1
ATOM 966 O O . GLY A 1 121 ? -7.518 -10.720 23.883 1.00 61.34 121 GLY A O 1
ATOM 967 N N . GLU A 1 122 ? -6.296 -10.428 21.992 1.00 50.50 122 GLU A N 1
ATOM 968 C CA . GLU A 1 122 ? -5.015 -10.962 22.480 1.00 50.50 122 GLU A CA 1
ATOM 969 C C . GLU A 1 122 ? -4.094 -9.829 22.951 1.00 50.50 122 GLU A C 1
ATOM 971 O O . GLU A 1 122 ? -4.072 -8.762 22.290 1.00 50.50 122 GLU A O 1
#

pLDDT: mean 86.16, std 12.06, range [32.41, 96.06]

Secondary structure (DSSP, 8-state):
--GGGS--S------SSHHHHHHHHHH-EEETTEEE------PPP---TTT--SSS-GGG--SPP--TTT--SSS-GGG---S----TTT--SS-TTSTT-HHHHHHHHHHTHHHHHHHHT-

Sequence (122 aa):
YNLDNRPSNKLMANCKSISSFIRILKYGIKIGNKQHLVVPNIVNYRLCENCGGLNHRKNNCVKEKRCLKCAESGHETKECKLKRIKCLNCSGLHKCYNDDCTKYAEKKFLINSYCLEILIGE

InterPro domains:
  IPR001878 Zinc finger, CCHC-type [PS50158] (66-81)
  IPR036875 Zinc finger, CCHC-type superfamily [SSF57756] (42-83)

Foldseek 3Di:
DPPPPDDDPDDDDDDPDLVRVLCCQVFNDDDPNDGDHDDDDQDQQDAAQAQRDRPDHVVPDPDGGAQQFDRHDDDHVVPDPDPFGAASQARDRDGVRDCVDPVRVVSSCVVCVVVVCSNVVD

Organism: NCBI:txid104777

Radius of gyration: 18.98 Å; chains: 1; bounding box: 52×32×47 Å